Protein AF-A0A1F9SG06-F1 (afdb_monomer_lite)

Radius of gyration: 16.14 Å; chains: 1; bounding box: 37×24×48 Å

Sequence (96 aa):
MFWVPAALFVLLGLGACAPATRRAFWAASAAMAVVSVVMEYLFLKFDVWFFSEKIDRLLGLWIGSAPVEEFVFWFGATPFCLAVYLSYRRLFKKNA

Structure (mmCIF, N/CA/C/O backbone):
data_AF-A0A1F9SG06-F1
#
_entry.id   AF-A0A1F9SG06-F1
#
loop_
_atom_site.group_PDB
_atom_site.id
_atom_site.type_symbol
_atom_site.label_atom_id
_atom_site.label_alt_id
_atom_site.label_comp_id
_atom_site.label_asym_id
_atom_site.label_entity_id
_atom_site.label_seq_id
_atom_site.pdbx_PDB_ins_code
_atom_site.Cartn_x
_atom_site.Cartn_y
_atom_site.Cartn_z
_atom_site.occupancy
_atom_site.B_iso_or_equiv
_atom_site.auth_seq_id
_atom_site.auth_comp_id
_atom_site.auth_asym_id
_atom_site.auth_atom_id
_atom_site.pdbx_PDB_model_num
ATOM 1 N N . MET A 1 1 ? 1.135 -11.553 -3.239 1.00 65.56 1 MET A N 1
ATOM 2 C CA . MET A 1 1 ? -0.231 -11.048 -3.520 1.00 65.56 1 MET A CA 1
ATOM 3 C C . MET A 1 1 ? -0.821 -10.352 -2.287 1.00 65.56 1 MET A C 1
ATOM 5 O O . MET A 1 1 ? -1.623 -10.943 -1.575 1.00 65.56 1 MET A O 1
ATOM 9 N N . PHE A 1 2 ? -0.438 -9.100 -2.011 1.00 75.62 2 PHE A N 1
ATOM 10 C CA . PHE A 1 2 ? -0.995 -8.329 -0.879 1.00 75.62 2 PHE A CA 1
ATOM 11 C C . PHE A 1 2 ? -2.447 -7.881 -1.113 1.00 75.62 2 PHE A C 1
ATOM 13 O O . PHE A 1 2 ? -3.219 -7.699 -0.176 1.00 75.62 2 PHE A O 1
ATOM 20 N N . TRP A 1 3 ? -2.826 -7.755 -2.383 1.00 80.31 3 TRP A N 1
ATOM 21 C CA . TRP A 1 3 ? -4.124 -7.264 -2.827 1.00 80.31 3 TRP A CA 1
ATOM 22 C C . TRP A 1 3 ? -5.309 -8.121 -2.390 1.00 80.31 3 TRP A C 1
ATOM 24 O O . TRP A 1 3 ? -6.309 -7.576 -1.942 1.00 80.31 3 TRP A O 1
ATOM 34 N N . VAL A 1 4 ? -5.203 -9.449 -2.483 1.00 86.44 4 VAL A N 1
ATOM 35 C CA . VAL A 1 4 ? -6.313 -10.364 -2.165 1.00 86.44 4 VAL A CA 1
ATOM 36 C C . VAL A 1 4 ? -6.750 -10.248 -0.697 1.00 86.44 4 VAL A C 1
ATOM 38 O O . VAL A 1 4 ? -7.918 -9.940 -0.452 1.00 86.44 4 VAL A O 1
ATOM 41 N N . PRO A 1 5 ? -5.860 -10.422 0.301 1.00 85.12 5 PRO A N 1
ATOM 42 C CA . PRO A 1 5 ? -6.264 -10.282 1.698 1.00 85.12 5 PRO A CA 1
ATOM 43 C C . PRO A 1 5 ? -6.652 -8.840 2.062 1.00 85.12 5 PRO A C 1
ATOM 45 O O . PRO A 1 5 ? -7.582 -8.647 2.847 1.00 85.12 5 PRO A O 1
ATOM 48 N N . ALA A 1 6 ? -6.007 -7.826 1.470 1.00 87.62 6 ALA A N 1
ATOM 49 C CA . ALA A 1 6 ? -6.402 -6.429 1.660 1.00 87.62 6 ALA A CA 1
ATOM 50 C C . ALA A 1 6 ? -7.832 -6.165 1.158 1.00 87.62 6 ALA A C 1
ATOM 52 O O . ALA A 1 6 ? -8.645 -5.596 1.887 1.00 87.62 6 ALA A O 1
ATOM 53 N N . ALA A 1 7 ? -8.162 -6.616 -0.055 1.00 87.62 7 ALA A N 1
ATOM 54 C CA . ALA A 1 7 ? -9.475 -6.432 -0.664 1.00 87.62 7 ALA A CA 1
ATOM 55 C C . ALA A 1 7 ? -10.575 -7.135 0.140 1.00 87.62 7 ALA A C 1
ATOM 57 O O . ALA A 1 7 ? -11.608 -6.529 0.421 1.00 87.62 7 ALA A O 1
ATOM 58 N N . LEU A 1 8 ? -10.334 -8.372 0.587 1.00 89.00 8 LEU A N 1
ATOM 59 C CA . LEU A 1 8 ? -11.278 -9.100 1.439 1.00 89.00 8 LEU A CA 1
ATOM 60 C C . LEU A 1 8 ? -11.568 -8.346 2.742 1.00 89.00 8 LEU A C 1
ATOM 62 O O . LEU A 1 8 ? -12.731 -8.204 3.124 1.00 89.00 8 LEU A O 1
ATOM 66 N N . PHE A 1 9 ? -10.539 -7.805 3.402 1.00 88.00 9 PHE A N 1
ATOM 67 C CA . PHE A 1 9 ? -10.749 -7.002 4.606 1.00 88.00 9 PHE A CA 1
ATOM 68 C C . PHE A 1 9 ? -11.502 -5.700 4.315 1.00 88.00 9 PHE A C 1
ATOM 70 O O . PHE A 1 9 ? -12.388 -5.321 5.081 1.00 88.00 9 PHE A O 1
ATOM 77 N N . VAL A 1 10 ? -11.178 -5.010 3.221 1.00 87.81 10 VAL A N 1
ATOM 78 C CA . VAL A 1 10 ? -11.871 -3.776 2.831 1.00 87.81 10 VAL A CA 1
ATOM 79 C C . VAL A 1 10 ? -13.360 -4.037 2.593 1.00 87.81 10 VAL A C 1
ATOM 81 O O . VAL A 1 10 ? -14.192 -3.269 3.076 1.00 87.81 10 VAL A O 1
ATOM 84 N N . LEU A 1 11 ? -13.701 -5.131 1.910 1.00 89.12 11 LEU A N 1
ATOM 85 C CA . LEU A 1 11 ? -15.084 -5.474 1.575 1.00 89.12 11 LEU A CA 1
ATOM 86 C C . LEU A 1 11 ? -15.889 -5.955 2.790 1.00 89.12 11 LEU A C 1
ATOM 88 O O . LEU A 1 11 ? -17.044 -5.568 2.947 1.00 89.12 11 LEU A O 1
ATOM 92 N N . LEU A 1 12 ? -15.292 -6.783 3.653 1.00 89.19 12 LEU A N 1
ATOM 93 C C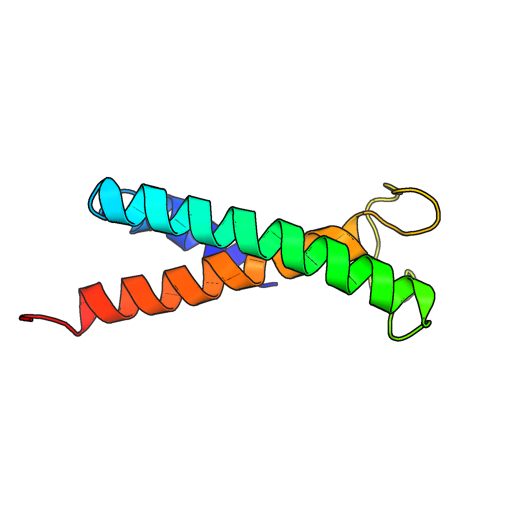A . LEU A 1 12 ? -16.027 -7.487 4.713 1.00 89.19 12 LEU A CA 1
ATOM 94 C C . LEU A 1 12 ? -15.813 -6.896 6.113 1.00 89.19 12 LEU A C 1
ATOM 96 O O . LEU A 1 12 ? -16.693 -6.974 6.968 1.00 89.19 12 LEU A O 1
ATOM 100 N N . GLY A 1 13 ? -14.638 -6.323 6.375 1.00 84.75 13 GLY A N 1
ATOM 101 C CA . GLY A 1 13 ? -14.204 -5.908 7.712 1.00 84.75 13 GLY A CA 1
ATOM 102 C C . GLY A 1 13 ? -14.254 -4.401 7.943 1.00 84.75 13 GLY A C 1
ATOM 103 O O . GLY A 1 13 ? -14.722 -3.947 8.992 1.00 84.75 13 GLY A O 1
ATOM 104 N N . LEU A 1 14 ? -13.808 -3.610 6.962 1.00 88.00 14 LEU A N 1
ATOM 105 C CA . LEU A 1 14 ? -13.643 -2.162 7.116 1.00 88.00 14 LEU A CA 1
ATOM 106 C C . LEU A 1 14 ? -14.978 -1.447 7.361 1.00 88.00 14 LEU A C 1
ATOM 108 O O . LEU A 1 14 ? -15.026 -0.473 8.114 1.00 88.00 14 LEU A O 1
ATOM 112 N N . GLY A 1 15 ? -16.073 -1.949 6.781 1.00 87.06 15 GLY A N 1
ATOM 113 C CA . GLY A 1 15 ? -17.424 -1.414 6.970 1.00 87.06 15 GLY A CA 1
ATOM 114 C C . GLY A 1 15 ? -17.873 -1.381 8.433 1.00 87.06 15 GLY A C 1
ATOM 115 O O . GLY A 1 15 ? -18.600 -0.470 8.824 1.00 87.06 15 GLY A O 1
ATOM 116 N N . ALA A 1 16 ? -17.371 -2.307 9.250 1.00 86.94 16 ALA A N 1
ATOM 117 C CA . ALA A 1 16 ? -17.712 -2.423 10.659 1.00 86.94 16 ALA A CA 1
ATOM 118 C C . ALA A 1 16 ? -16.769 -1.630 11.593 1.00 86.94 16 ALA A C 1
ATOM 120 O O . ALA A 1 16 ? -16.867 -1.760 12.813 1.00 86.94 16 ALA A O 1
ATOM 121 N N . CYS A 1 17 ? -15.858 -0.819 11.045 1.00 87.62 17 CYS A N 1
ATOM 122 C CA . CYS A 1 17 ? -15.063 0.152 11.796 1.00 87.62 17 CYS A CA 1
ATOM 123 C C . CYS A 1 17 ? -15.765 1.518 11.874 1.00 87.62 17 CYS A C 1
ATOM 125 O O . CYS A 1 17 ? -16.535 1.900 10.990 1.00 87.62 17 CYS A O 1
ATOM 127 N N . ALA A 1 18 ? -15.437 2.304 12.905 1.00 90.88 18 ALA A N 1
ATOM 128 C CA . ALA A 1 18 ? -15.943 3.667 13.051 1.00 90.88 18 ALA A CA 1
ATOM 129 C C . ALA A 1 18 ? -15.568 4.553 11.839 1.00 90.88 18 ALA A C 1
ATOM 131 O O . ALA A 1 18 ? -14.484 4.386 11.266 1.00 90.88 18 ALA A O 1
ATOM 132 N N . PRO A 1 19 ? -16.400 5.547 11.461 1.00 92.19 19 PRO A N 1
ATOM 133 C CA . PRO A 1 19 ? -16.135 6.412 10.309 1.00 92.19 19 PRO A CA 1
ATOM 134 C C . PRO A 1 19 ? -14.761 7.092 10.337 1.00 92.19 19 PRO A C 1
ATOM 136 O O . PRO A 1 19 ? -14.103 7.157 9.302 1.00 92.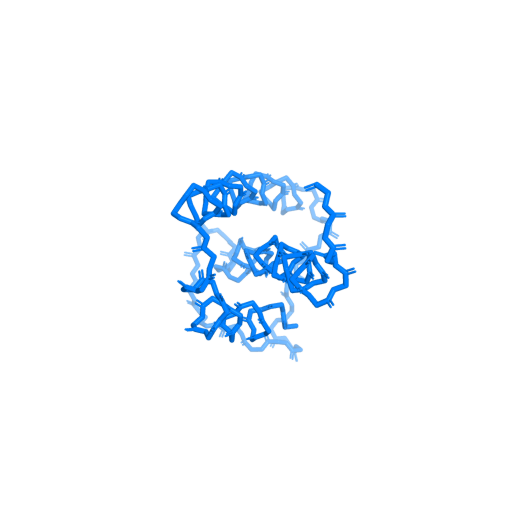19 19 PRO A O 1
ATOM 139 N N . ALA A 1 20 ? -14.304 7.544 11.510 1.00 93.44 20 ALA A N 1
ATOM 140 C CA . ALA A 1 20 ? -12.985 8.157 11.676 1.00 93.44 20 ALA A CA 1
ATOM 141 C C . ALA A 1 20 ? -11.845 7.181 11.334 1.00 93.44 20 ALA A C 1
ATOM 143 O O . ALA A 1 20 ? -10.931 7.535 10.593 1.00 93.44 20 ALA A O 1
ATOM 144 N N . THR A 1 21 ? -11.936 5.927 11.791 1.00 93.12 21 THR A N 1
ATOM 145 C CA . THR A 1 21 ? -10.956 4.875 11.481 1.00 93.12 21 THR A CA 1
ATOM 146 C C . THR A 1 21 ? -10.930 4.548 9.992 1.00 93.12 21 THR A C 1
ATOM 148 O O . THR A 1 21 ? -9.852 4.392 9.429 1.00 93.12 21 THR A O 1
ATOM 151 N N . ARG A 1 22 ? -12.094 4.500 9.329 1.00 93.69 22 ARG A N 1
ATOM 152 C CA . ARG A 1 22 ? -12.167 4.269 7.875 1.00 93.69 22 ARG A CA 1
ATOM 153 C C . ARG A 1 22 ? -11.492 5.391 7.087 1.00 93.69 22 ARG A C 1
ATOM 155 O O . ARG A 1 22 ? -10.740 5.115 6.160 1.00 93.69 22 ARG A O 1
ATOM 162 N N . ARG A 1 23 ? -11.715 6.652 7.475 1.00 94.75 23 ARG A N 1
ATOM 163 C CA . ARG A 1 23 ? -11.038 7.804 6.854 1.00 94.75 23 ARG A CA 1
ATOM 164 C C . ARG A 1 23 ? -9.526 7.738 7.059 1.00 94.75 23 ARG A C 1
ATOM 166 O O . ARG A 1 23 ? -8.788 7.903 6.097 1.00 94.75 23 ARG A O 1
ATOM 173 N N . ALA A 1 24 ? -9.075 7.442 8.280 1.00 95.19 24 ALA A N 1
ATOM 174 C CA . ALA A 1 24 ? -7.652 7.299 8.586 1.00 95.19 24 ALA A CA 1
ATOM 175 C C . ALA A 1 24 ? -6.996 6.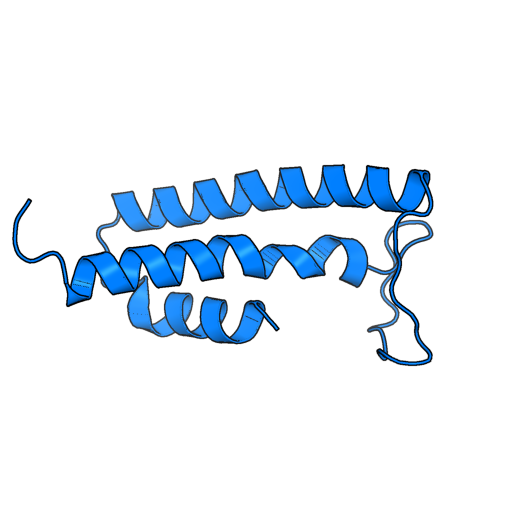150 7.799 1.00 95.19 24 ALA A C 1
ATOM 177 O O . ALA A 1 24 ? -5.894 6.317 7.289 1.00 95.19 24 ALA A O 1
ATOM 178 N N . PHE A 1 25 ? -7.690 5.017 7.644 1.00 95.44 25 PHE A N 1
ATOM 179 C CA . PHE A 1 25 ? -7.234 3.884 6.835 1.00 95.44 25 PHE A CA 1
ATOM 180 C C . PHE A 1 25 ? -6.973 4.290 5.379 1.00 95.44 25 PHE A C 1
ATOM 182 O O . PHE A 1 25 ? -5.898 4.017 4.841 1.00 95.44 25 PHE A O 1
ATOM 189 N N . TRP A 1 26 ? -7.937 4.970 4.751 1.00 95.69 26 TRP A N 1
ATOM 190 C CA . TRP A 1 26 ? -7.801 5.413 3.364 1.00 95.69 26 TRP A CA 1
ATOM 191 C C . TRP A 1 26 ? -6.754 6.512 3.207 1.00 95.69 26 TRP A C 1
ATOM 193 O O . TRP A 1 26 ? -5.966 6.455 2.269 1.00 95.69 26 TRP A O 1
ATOM 203 N N . ALA A 1 27 ? -6.687 7.461 4.144 1.00 96.75 27 ALA A N 1
ATOM 204 C CA . ALA A 1 27 ? -5.673 8.511 4.136 1.00 96.75 27 ALA A CA 1
ATOM 205 C C . ALA A 1 27 ? -4.252 7.933 4.242 1.00 96.75 27 ALA A C 1
ATOM 207 O O . ALA A 1 27 ? -3.384 8.293 3.452 1.00 96.75 27 ALA A O 1
ATOM 208 N N . ALA A 1 28 ? -4.026 6.994 5.167 1.00 96.12 28 ALA A N 1
ATOM 209 C CA . ALA A 1 28 ? -2.738 6.323 5.315 1.00 96.12 28 ALA A CA 1
ATOM 210 C C . ALA A 1 28 ? -2.376 5.497 4.071 1.00 96.12 28 ALA A C 1
ATOM 212 O O . ALA A 1 28 ? -1.242 5.557 3.606 1.00 96.12 28 ALA A O 1
ATOM 213 N N . SER A 1 29 ? -3.343 4.771 3.501 1.00 95.56 29 SER A N 1
ATOM 214 C CA . SER A 1 29 ? -3.126 3.989 2.276 1.00 95.56 29 SER A CA 1
ATOM 215 C C . SER A 1 29 ? -2.781 4.887 1.084 1.00 95.56 29 SER A C 1
ATOM 217 O O . SER A 1 29 ? -1.846 4.585 0.351 1.00 95.56 29 SER A O 1
ATOM 219 N N . ALA A 1 30 ? -3.474 6.018 0.921 1.00 95.62 30 ALA A N 1
ATOM 220 C CA . ALA A 1 30 ? -3.196 6.984 -0.140 1.00 95.62 30 ALA A CA 1
ATOM 221 C C . ALA A 1 30 ? -1.820 7.648 0.029 1.00 95.62 30 ALA A C 1
ATOM 223 O O . ALA A 1 30 ? -1.061 7.737 -0.933 1.00 95.62 30 ALA A O 1
ATOM 224 N N . ALA A 1 31 ? -1.469 8.064 1.250 1.00 96.50 31 ALA A N 1
ATOM 225 C CA . ALA A 1 31 ? -0.156 8.636 1.538 1.00 96.50 31 ALA A CA 1
ATOM 226 C C . ALA A 1 31 ? 0.970 7.641 1.217 1.00 96.50 31 ALA A C 1
ATOM 228 O O . ALA A 1 31 ? 1.939 7.995 0.549 1.00 96.50 31 ALA A O 1
ATOM 229 N N . MET A 1 32 ? 0.815 6.380 1.628 1.00 96.38 32 MET A N 1
ATOM 230 C CA . MET A 1 32 ? 1.805 5.343 1.344 1.00 96.38 32 MET A CA 1
ATOM 231 C C . MET A 1 32 ? 1.873 4.958 -0.132 1.00 96.38 32 MET A C 1
ATOM 233 O O . MET A 1 32 ? 2.960 4.638 -0.596 1.00 96.38 32 MET A O 1
ATOM 237 N N . ALA A 1 33 ? 0.768 5.035 -0.879 1.00 93.81 33 ALA A N 1
ATOM 238 C CA . ALA A 1 33 ? 0.787 4.826 -2.325 1.00 93.81 33 ALA A CA 1
ATOM 239 C C . ALA A 1 33 ? 1.630 5.896 -3.041 1.00 93.81 33 ALA A C 1
ATOM 241 O O . ALA A 1 33 ? 2.411 5.578 -3.932 1.00 93.81 33 ALA A O 1
ATOM 242 N N . VAL A 1 34 ? 1.544 7.164 -2.616 1.00 94.81 34 VAL A N 1
ATOM 243 C CA . VAL A 1 34 ? 2.419 8.224 -3.150 1.00 94.81 34 VAL A CA 1
ATOM 244 C C . VAL A 1 34 ? 3.882 7.922 -2.826 1.00 94.81 34 VAL A C 1
ATOM 246 O O . VAL A 1 34 ? 4.733 7.989 -3.710 1.00 94.81 34 VAL A O 1
ATOM 249 N N . VAL A 1 35 ? 4.174 7.541 -1.578 1.00 95.44 35 VAL A N 1
ATOM 250 C CA . VAL A 1 35 ? 5.534 7.163 -1.164 1.00 95.44 35 VAL A CA 1
ATOM 251 C C . VAL A 1 35 ? 6.049 5.979 -1.983 1.00 95.44 35 VAL A C 1
ATOM 253 O O . VAL A 1 35 ? 7.187 6.024 -2.442 1.00 95.44 35 VAL A O 1
ATOM 256 N N . SER A 1 36 ? 5.231 4.948 -2.211 1.00 93.19 36 SER A N 1
ATOM 257 C CA . SER A 1 36 ? 5.650 3.777 -2.982 1.00 93.19 36 SER A CA 1
ATOM 258 C C . SER A 1 36 ? 5.924 4.122 -4.443 1.00 93.19 36 SER A C 1
ATOM 260 O O . SER A 1 36 ? 6.919 3.653 -4.971 1.00 93.19 36 SER A O 1
ATOM 262 N N . VAL A 1 37 ? 5.126 4.993 -5.075 1.00 92.50 37 VAL A N 1
ATOM 263 C CA . VAL A 1 37 ? 5.409 5.471 -6.444 1.00 92.50 37 VAL A CA 1
ATOM 264 C C . VAL A 1 37 ? 6.742 6.217 -6.510 1.00 92.50 37 VAL A C 1
ATOM 266 O O . VAL A 1 37 ? 7.524 5.997 -7.432 1.00 92.50 37 VAL A O 1
ATOM 269 N N . VAL A 1 38 ? 7.021 7.093 -5.540 1.00 93.00 38 VAL A N 1
ATOM 270 C CA . VAL A 1 38 ? 8.293 7.836 -5.493 1.00 93.00 38 VAL A CA 1
ATOM 271 C C . VAL A 1 38 ? 9.474 6.885 -5.300 1.00 93.00 38 VAL A C 1
ATOM 273 O O . VAL A 1 38 ? 10.485 7.022 -5.984 1.00 93.00 38 VAL A O 1
ATOM 276 N N . MET A 1 39 ? 9.344 5.915 -4.393 1.00 93.62 39 MET A N 1
ATOM 277 C CA . MET A 1 39 ? 10.362 4.886 -4.168 1.00 93.62 39 MET A CA 1
ATOM 278 C C . MET A 1 39 ? 10.601 4.049 -5.424 1.00 93.62 39 MET A C 1
ATOM 280 O O . MET A 1 39 ? 11.752 3.846 -5.799 1.00 93.62 39 MET A O 1
ATOM 284 N N . GLU A 1 40 ? 9.535 3.637 -6.105 1.00 91.19 40 GLU A N 1
ATOM 285 C CA . GLU A 1 40 ? 9.631 2.846 -7.329 1.00 91.19 40 GLU A CA 1
ATOM 286 C C . GLU A 1 40 ? 10.341 3.615 -8.443 1.00 91.19 40 GLU A C 1
ATOM 288 O O . GLU A 1 40 ? 11.253 3.107 -9.087 1.00 91.19 40 GLU A O 1
ATOM 293 N N . TYR A 1 41 ? 10.014 4.898 -8.607 1.00 90.00 41 TYR A N 1
ATOM 294 C CA . TYR A 1 41 ? 10.713 5.754 -9.560 1.00 90.00 41 TYR A CA 1
ATOM 295 C C . TYR A 1 41 ? 12.225 5.821 -9.286 1.00 90.00 41 TYR A C 1
ATOM 297 O O . TYR A 1 41 ? 13.033 5.801 -10.218 1.00 90.00 41 TYR A O 1
ATOM 305 N N . LEU A 1 42 ? 12.628 5.883 -8.012 1.00 91.94 42 LEU A N 1
ATOM 306 C CA . LEU A 1 42 ? 14.042 5.835 -7.638 1.00 91.94 42 LEU A CA 1
ATOM 307 C C . LEU A 1 42 ? 14.654 4.462 -7.934 1.00 91.94 42 LEU A C 1
ATOM 309 O O . LEU A 1 42 ? 15.768 4.400 -8.448 1.00 91.94 42 LEU A O 1
ATOM 313 N N . PHE A 1 43 ? 13.944 3.377 -7.646 1.00 91.50 43 PHE A N 1
ATOM 314 C CA . PHE A 1 43 ? 14.429 2.018 -7.880 1.00 91.50 43 PHE A CA 1
ATOM 315 C C . PHE A 1 43 ? 14.648 1.717 -9.358 1.00 91.50 43 PHE A C 1
ATOM 317 O O . PHE A 1 43 ? 15.717 1.220 -9.706 1.00 91.50 43 PHE A O 1
ATOM 324 N N . LEU A 1 44 ? 13.717 2.123 -10.220 1.00 89.25 44 LEU A N 1
ATOM 325 C CA . LEU A 1 44 ? 13.874 2.026 -11.669 1.00 89.25 44 LEU A CA 1
ATOM 326 C C . LEU A 1 44 ? 15.047 2.882 -12.166 1.00 89.25 44 LEU A C 1
ATOM 328 O O . LEU A 1 44 ? 15.810 2.458 -13.029 1.00 89.25 44 LEU A O 1
ATOM 332 N N . LYS A 1 45 ? 15.242 4.080 -11.596 1.00 90.00 45 LYS A N 1
ATOM 333 C CA . LYS A 1 45 ? 16.364 4.961 -11.962 1.00 90.00 45 LYS A CA 1
ATOM 334 C C . LYS A 1 45 ? 17.733 4.364 -11.617 1.00 90.00 45 LYS A C 1
ATOM 336 O O . LYS A 1 45 ? 18.700 4.637 -12.326 1.00 90.00 45 LYS A O 1
ATOM 341 N N . PHE A 1 46 ? 17.829 3.618 -10.521 1.00 93.44 46 PHE A N 1
ATOM 342 C CA . PHE A 1 46 ? 19.074 3.003 -10.052 1.00 93.44 46 PHE A CA 1
ATOM 343 C C . PHE A 1 46 ? 19.192 1.515 -10.409 1.00 93.44 46 PHE A C 1
ATOM 345 O O . PHE A 1 46 ? 20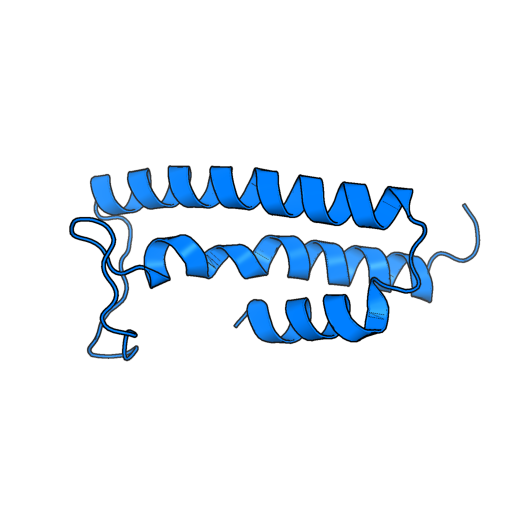.120 0.870 -9.929 1.00 93.44 46 PHE A O 1
ATOM 352 N N . ASP A 1 47 ? 18.280 0.993 -11.236 1.00 89.31 47 ASP A N 1
ATOM 353 C CA . ASP A 1 47 ? 18.231 -0.411 -11.666 1.00 89.31 47 ASP A CA 1
ATOM 354 C C . ASP A 1 47 ? 18.299 -1.400 -10.482 1.00 89.31 47 ASP A C 1
ATOM 356 O O . ASP A 1 47 ? 19.035 -2.385 -10.481 1.00 89.31 47 ASP A O 1
ATOM 360 N N . VAL A 1 48 ? 17.566 -1.079 -9.408 1.00 90.94 48 VAL A N 1
ATOM 361 C CA . VAL A 1 48 ? 17.567 -1.867 -8.163 1.00 90.94 48 VAL A CA 1
ATOM 362 C C . VAL A 1 48 ? 16.786 -3.166 -8.341 1.00 90.94 48 VAL A C 1
ATOM 364 O O . VAL A 1 48 ? 17.197 -4.210 -7.831 1.00 90.94 48 VAL A O 1
ATOM 367 N N . TRP A 1 49 ? 15.644 -3.098 -9.027 1.00 87.12 49 TRP A N 1
ATOM 368 C CA . TRP A 1 49 ? 14.805 -4.245 -9.366 1.00 87.12 49 TRP A CA 1
ATOM 369 C C . TRP A 1 49 ? 13.833 -3.886 -10.503 1.00 87.12 49 TRP A C 1
ATOM 371 O O . TRP A 1 49 ? 13.612 -2.705 -10.771 1.00 87.12 49 TRP A O 1
ATOM 381 N N . PHE A 1 50 ? 13.278 -4.911 -11.156 1.00 84.75 50 PHE A N 1
ATOM 382 C CA . PHE A 1 50 ? 12.212 -4.815 -12.158 1.00 84.75 50 PHE A CA 1
ATOM 383 C C . PHE A 1 50 ? 11.515 -6.180 -12.322 1.00 84.75 50 PHE A C 1
ATOM 385 O O . PHE A 1 50 ? 12.086 -7.232 -12.003 1.00 84.75 50 PHE A O 1
ATOM 392 N N . PHE A 1 51 ? 10.296 -6.190 -12.853 1.00 86.00 51 PHE A N 1
ATOM 393 C CA . PHE A 1 51 ? 9.545 -7.392 -13.201 1.00 86.00 51 PHE A CA 1
ATOM 394 C C . PHE A 1 51 ? 10.076 -8.056 -14.472 1.00 86.00 51 PHE A C 1
ATOM 396 O O . PHE A 1 51 ? 10.334 -7.420 -15.494 1.00 86.00 51 PHE A O 1
ATOM 403 N N . SER A 1 52 ? 10.173 -9.387 -14.443 1.00 83.31 52 SER A N 1
ATOM 404 C CA . SER A 1 52 ? 10.555 -10.175 -15.613 1.00 83.31 52 SER A CA 1
ATOM 405 C C . SER A 1 52 ? 9.332 -10.765 -16.303 1.00 83.31 52 SER A C 1
ATOM 407 O O . SER A 1 52 ? 8.714 -11.678 -15.762 1.00 83.31 52 SER A O 1
ATOM 409 N N . GLU A 1 53 ? 9.063 -10.370 -17.552 1.00 82.25 53 GLU A N 1
ATOM 410 C CA . GLU A 1 53 ? 7.997 -10.983 -18.370 1.00 82.25 53 GLU A CA 1
ATOM 411 C C . GLU A 1 53 ? 8.180 -12.491 -18.611 1.00 82.25 53 GLU A C 1
ATOM 413 O O . GLU A 1 53 ? 7.234 -13.193 -18.966 1.00 82.25 53 GLU A O 1
ATOM 418 N N . LYS A 1 54 ? 9.397 -13.017 -18.410 1.00 85.00 54 LYS A N 1
ATOM 419 C CA . LYS A 1 54 ? 9.666 -14.459 -18.505 1.00 85.00 54 LYS A CA 1
ATOM 420 C C . LYS A 1 54 ? 9.036 -15.249 -17.360 1.00 85.00 54 LYS A C 1
ATOM 422 O O . LYS A 1 54 ? 8.784 -16.440 -17.523 1.00 85.00 54 LYS A O 1
ATOM 427 N N . ILE A 1 55 ? 8.861 -14.608 -16.208 1.00 84.19 55 ILE A N 1
ATOM 428 C CA . ILE A 1 55 ? 8.383 -15.229 -14.970 1.00 84.19 55 ILE A CA 1
ATOM 429 C C . ILE A 1 55 ? 6.951 -14.768 -14.697 1.00 84.19 55 ILE A C 1
ATOM 431 O O . ILE A 1 55 ? 6.071 -15.595 -14.469 1.00 84.19 55 ILE A O 1
ATOM 435 N N . ASP A 1 56 ? 6.713 -13.462 -14.798 1.00 81.25 56 ASP A N 1
ATOM 436 C CA . ASP A 1 56 ? 5.446 -12.819 -14.486 1.00 81.25 56 ASP A CA 1
ATOM 437 C C . ASP A 1 56 ? 4.870 -12.174 -15.744 1.00 81.25 56 ASP A C 1
ATOM 439 O O . ASP A 1 56 ? 5.406 -11.207 -16.280 1.00 81.25 56 ASP A O 1
ATOM 443 N N . ARG A 1 57 ? 3.749 -12.705 -16.237 1.00 87.12 57 ARG A N 1
ATOM 444 C CA . ARG A 1 57 ? 3.076 -12.131 -17.403 1.00 87.12 57 ARG A CA 1
ATOM 445 C C . ARG A 1 57 ? 2.423 -10.799 -17.022 1.00 87.12 57 ARG A C 1
ATOM 447 O O . ARG A 1 57 ? 1.441 -10.788 -16.281 1.00 87.12 57 ARG A O 1
ATOM 454 N N . LEU A 1 58 ? 2.951 -9.708 -17.567 1.00 88.81 58 LEU A N 1
ATOM 455 C CA . LEU A 1 58 ? 2.457 -8.350 -17.346 1.00 88.81 58 LEU A CA 1
ATOM 456 C C . LEU A 1 58 ? 1.196 -8.061 -18.178 1.00 88.81 58 LEU A C 1
ATOM 458 O O . LEU A 1 58 ? 0.920 -8.721 -19.185 1.00 88.81 58 LEU A O 1
ATOM 462 N N . LEU A 1 59 ? 0.428 -7.054 -17.767 1.00 88.81 59 LEU A N 1
ATOM 463 C CA . LEU A 1 59 ? -0.806 -6.603 -18.417 1.00 88.81 59 LEU A CA 1
ATOM 464 C C . LEU A 1 59 ? -0.546 -5.847 -19.728 1.00 88.81 59 LEU A C 1
ATOM 466 O O . LEU A 1 59 ? -1.491 -5.571 -20.465 1.00 88.81 59 LEU A O 1
ATOM 470 N N . GLY A 1 60 ? 0.710 -5.496 -20.021 1.00 89.19 60 GLY A N 1
ATOM 471 C CA . GLY A 1 60 ? 1.087 -4.726 -21.209 1.00 89.19 60 GLY A CA 1
ATOM 472 C C . GLY A 1 60 ? 0.706 -3.243 -21.133 1.00 89.19 60 GLY A C 1
ATOM 473 O O . GLY A 1 60 ? 0.680 -2.566 -22.159 1.00 89.19 60 GLY A O 1
ATOM 474 N N . LEU A 1 61 ? 0.400 -2.733 -19.936 1.00 90.38 61 LEU A N 1
ATOM 475 C CA . LEU A 1 61 ? 0.176 -1.312 -19.677 1.00 90.38 61 LEU A CA 1
ATOM 476 C C . LEU A 1 61 ? 1.473 -0.678 -19.173 1.00 90.38 61 LEU A C 1
ATOM 478 O O . LEU A 1 61 ? 2.097 -1.199 -18.253 1.00 90.38 61 LEU A O 1
ATOM 482 N N . TRP A 1 62 ? 1.853 0.461 -19.748 1.00 88.69 62 TRP A N 1
ATOM 483 C CA . TRP A 1 62 ? 3.146 1.100 -19.497 1.00 88.69 62 TRP A CA 1
ATOM 484 C C . TRP A 1 62 ? 2.974 2.545 -19.025 1.00 88.69 62 TRP A C 1
ATOM 486 O O . TRP A 1 62 ? 2.155 3.293 -19.563 1.00 88.69 62 TRP A O 1
ATOM 496 N N . ILE A 1 63 ? 3.775 2.945 -18.037 1.00 86.38 63 ILE A N 1
ATOM 497 C CA . ILE A 1 63 ? 3.943 4.331 -17.592 1.00 86.38 63 ILE A CA 1
ATOM 498 C C . ILE A 1 63 ? 5.371 4.747 -17.955 1.00 86.38 63 ILE A C 1
ATOM 500 O O . ILE A 1 63 ? 6.341 4.379 -17.293 1.00 86.38 63 ILE A O 1
ATOM 504 N N . GLY A 1 64 ? 5.508 5.509 -19.042 1.00 85.94 64 GLY A N 1
ATOM 505 C CA . GLY A 1 64 ? 6.822 5.822 -19.601 1.00 85.94 64 GLY A CA 1
ATOM 506 C C . GLY A 1 64 ? 7.504 4.557 -20.127 1.00 85.94 64 GLY A C 1
ATOM 507 O O . GLY A 1 64 ? 6.967 3.894 -21.008 1.00 85.94 64 GLY A O 1
ATOM 508 N N . SER A 1 65 ? 8.682 4.234 -19.593 1.00 85.00 65 SER A N 1
ATOM 509 C CA . SER A 1 65 ? 9.471 3.054 -19.973 1.00 85.00 65 SER A CA 1
ATOM 510 C C . SER A 1 65 ? 9.285 1.849 -19.047 1.00 85.00 65 SER A C 1
ATOM 512 O O . SER A 1 65 ? 9.972 0.851 -19.235 1.00 85.00 65 SER A O 1
ATOM 514 N N . ALA A 1 66 ? 8.417 1.944 -18.036 1.00 87.62 66 ALA A N 1
ATOM 515 C CA . ALA A 1 66 ? 8.223 0.899 -17.036 1.00 87.62 66 ALA A CA 1
ATOM 516 C C . ALA A 1 66 ? 6.774 0.384 -17.038 1.00 87.62 66 ALA A C 1
ATOM 518 O O . ALA A 1 66 ? 5.848 1.166 -17.295 1.00 87.62 66 ALA A O 1
ATOM 519 N N . PRO A 1 67 ? 6.553 -0.914 -16.773 1.00 90.69 67 PRO A N 1
ATOM 520 C CA . PRO A 1 67 ? 5.211 -1.468 -16.710 1.00 90.69 67 PRO A CA 1
ATOM 521 C C . PRO A 1 67 ? 4.446 -0.916 -15.502 1.00 90.69 67 PRO A C 1
ATOM 523 O O . PRO A 1 67 ? 5.030 -0.560 -14.476 1.00 90.69 67 PRO A O 1
ATOM 526 N N . VAL A 1 68 ? 3.120 -0.818 -15.621 1.00 90.50 68 VAL A N 1
ATOM 527 C CA . VAL A 1 68 ? 2.263 -0.241 -14.570 1.00 90.50 68 VAL A CA 1
ATOM 528 C C . VAL A 1 68 ? 2.386 -1.008 -13.252 1.00 90.50 68 VAL A C 1
ATOM 530 O O . VAL A 1 68 ? 2.270 -0.419 -12.176 1.00 90.50 68 VAL A O 1
ATOM 533 N N . GLU A 1 69 ? 2.638 -2.313 -13.340 1.00 89.50 69 GLU A N 1
ATOM 534 C CA . GLU A 1 69 ? 2.765 -3.231 -12.219 1.00 89.50 69 GLU A CA 1
ATOM 535 C C . GLU A 1 69 ? 3.872 -2.826 -11.253 1.00 89.50 69 GLU A C 1
ATOM 537 O O . GLU A 1 69 ? 3.635 -2.938 -10.053 1.00 89.50 69 GLU A O 1
ATOM 542 N N . GLU A 1 70 ? 5.000 -2.284 -11.730 1.00 87.81 70 GLU A N 1
ATOM 543 C CA . GLU A 1 70 ? 6.084 -1.773 -10.868 1.00 87.81 70 GLU A CA 1
ATOM 544 C C . GLU A 1 70 ? 5.524 -0.788 -9.839 1.00 87.81 70 GLU A C 1
ATOM 546 O O . GLU A 1 70 ? 5.757 -0.893 -8.637 1.00 87.81 70 GLU A O 1
ATOM 551 N N . PHE A 1 71 ? 4.679 0.134 -10.302 1.00 88.50 71 PHE A N 1
ATOM 552 C CA . PHE A 1 71 ? 4.154 1.216 -9.477 1.00 88.50 71 PHE A CA 1
ATOM 553 C C . PHE A 1 71 ? 3.051 0.754 -8.527 1.00 88.50 71 PHE A C 1
ATOM 555 O O . PHE A 1 71 ? 2.973 1.221 -7.388 1.00 88.50 71 PHE A O 1
ATOM 562 N N . VAL A 1 72 ? 2.171 -0.142 -8.984 1.00 88.56 72 VAL A N 1
ATOM 563 C CA . VAL A 1 72 ? 0.975 -0.539 -8.221 1.00 88.56 72 VAL A CA 1
ATOM 564 C C . VAL A 1 72 ? 1.188 -1.776 -7.356 1.00 88.56 72 VAL A C 1
ATOM 566 O O . VAL A 1 72 ? 0.366 -2.050 -6.477 1.00 88.56 72 VAL A O 1
ATOM 569 N N . PHE A 1 73 ? 2.270 -2.532 -7.555 1.00 86.00 73 PHE A N 1
ATOM 570 C CA . PHE A 1 73 ? 2.519 -3.781 -6.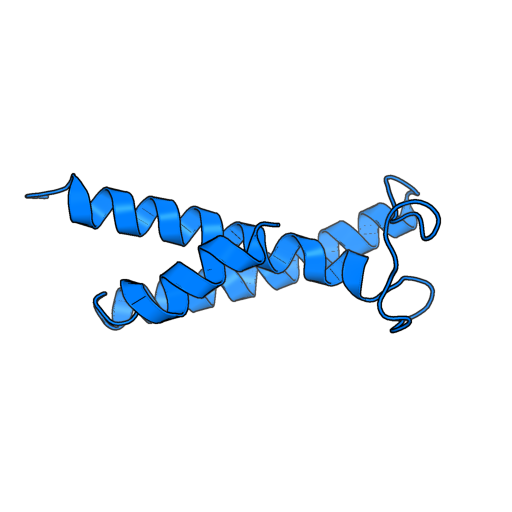834 1.00 86.00 73 PHE A CA 1
ATOM 571 C C . PHE A 1 73 ? 2.425 -3.600 -5.313 1.00 86.00 73 PHE A C 1
ATOM 573 O O . PHE A 1 73 ? 1.755 -4.374 -4.616 1.00 86.00 73 PHE A O 1
ATOM 580 N N . TRP A 1 74 ? 3.013 -2.514 -4.811 1.00 87.94 74 TRP A N 1
ATOM 581 C CA . TRP A 1 74 ? 3.087 -2.203 -3.387 1.00 87.94 74 TRP A CA 1
ATOM 582 C C . TRP A 1 74 ? 1.825 -1.563 -2.804 1.00 87.94 74 TRP A C 1
ATOM 584 O O . TRP A 1 74 ? 1.685 -1.513 -1.581 1.00 87.94 74 TRP A O 1
ATOM 594 N N . PHE A 1 75 ? 0.860 -1.139 -3.625 1.00 90.56 75 PHE A N 1
ATOM 595 C CA . PHE A 1 75 ? -0.344 -0.454 -3.129 1.00 90.56 75 PHE A CA 1
ATOM 596 C C . PHE A 1 75 ? -1.181 -1.344 -2.209 1.00 90.56 75 PHE A C 1
ATOM 598 O O . PHE A 1 75 ? -1.852 -0.841 -1.313 1.00 90.56 75 PHE A O 1
ATOM 605 N N . GLY A 1 76 ? -1.123 -2.667 -2.388 1.00 89.31 76 GLY A N 1
ATOM 606 C CA . GLY A 1 76 ? -1.801 -3.620 -1.513 1.00 89.31 76 GLY A CA 1
ATOM 607 C C . GLY A 1 76 ? -1.139 -3.799 -0.140 1.00 89.31 76 GLY A C 1
ATOM 608 O O . GLY A 1 76 ? -1.798 -4.269 0.787 1.00 89.31 76 GLY A O 1
ATOM 609 N N . ALA A 1 77 ? 0.138 -3.436 0.027 1.00 91.69 77 ALA A N 1
ATOM 610 C CA . ALA A 1 77 ? 0.901 -3.736 1.241 1.00 91.69 77 ALA A CA 1
ATOM 611 C C . ALA A 1 77 ? 0.400 -2.941 2.457 1.00 91.69 77 ALA A C 1
ATOM 613 O O . ALA A 1 77 ? 0.101 -3.518 3.501 1.00 91.69 77 ALA A O 1
ATOM 614 N N . THR A 1 78 ? 0.239 -1.624 2.324 1.00 93.88 78 THR A N 1
ATOM 615 C CA . THR A 1 78 ? -0.286 -0.774 3.404 1.00 93.88 78 THR A CA 1
ATOM 616 C C . THR A 1 78 ? -1.701 -1.159 3.849 1.00 93.88 78 THR A C 1
ATOM 618 O O . THR A 1 78 ? -1.879 -1.404 5.046 1.00 93.88 78 THR A O 1
ATOM 621 N N . PRO A 1 79 ? -2.713 -1.265 2.962 1.00 93.25 79 PRO A N 1
ATOM 622 C CA . PRO A 1 79 ? -4.053 -1.665 3.377 1.00 93.25 79 PRO A CA 1
ATOM 623 C C . PRO A 1 79 ? -4.073 -3.082 3.959 1.00 93.25 79 PRO A C 1
ATOM 625 O O . PRO A 1 79 ? -4.840 -3.326 4.887 1.00 93.25 79 PRO A O 1
ATOM 628 N N . PHE A 1 80 ? -3.203 -3.992 3.505 1.00 92.94 80 PHE A N 1
ATOM 629 C CA . PHE A 1 80 ? -3.032 -5.305 4.129 1.00 92.94 80 PHE A CA 1
ATOM 630 C C . PHE A 1 80 ? -2.511 -5.203 5.572 1.00 92.94 80 PHE A C 1
ATOM 632 O O . PHE A 1 80 ? -3.125 -5.746 6.490 1.00 92.94 80 PHE A O 1
ATOM 639 N N . CYS A 1 81 ? -1.421 -4.472 5.811 1.00 93.69 81 CYS A N 1
ATOM 640 C CA . CYS A 1 81 ? -0.869 -4.302 7.158 1.00 93.69 81 CYS A CA 1
ATOM 641 C C . CYS A 1 81 ? -1.875 -3.631 8.106 1.00 93.69 81 CYS A C 1
ATOM 643 O O . CYS A 1 81 ? -2.054 -4.061 9.249 1.00 93.69 81 CYS A O 1
ATOM 645 N N . LEU A 1 82 ? -2.582 -2.607 7.623 1.00 93.75 82 LEU A N 1
ATOM 646 C CA . LEU A 1 82 ? -3.635 -1.941 8.385 1.00 93.75 82 LEU A CA 1
ATOM 647 C C . LEU A 1 82 ? -4.825 -2.872 8.651 1.00 93.75 82 LEU A C 1
ATOM 649 O O . LEU A 1 82 ? -5.369 -2.855 9.754 1.00 93.75 82 LEU A O 1
ATOM 653 N N . ALA A 1 83 ? -5.206 -3.706 7.684 1.00 91.94 83 ALA A N 1
ATOM 654 C CA . ALA A 1 83 ? -6.243 -4.718 7.849 1.00 91.94 83 ALA A CA 1
ATOM 655 C C . ALA A 1 83 ? -5.900 -5.705 8.967 1.00 91.94 83 ALA A C 1
ATOM 657 O O . ALA A 1 83 ? -6.730 -5.957 9.845 1.00 91.94 83 ALA A O 1
ATOM 658 N N . VAL A 1 84 ? -4.665 -6.214 8.980 1.00 91.06 84 VAL A N 1
ATOM 659 C CA . VAL A 1 84 ? -4.165 -7.102 10.038 1.00 91.06 84 VAL A CA 1
ATOM 660 C C . VAL A 1 84 ? -4.213 -6.395 11.392 1.00 91.06 84 VAL A C 1
ATOM 662 O O . VAL A 1 84 ? -4.774 -6.935 12.346 1.00 91.06 84 VAL A O 1
ATOM 665 N N . TYR A 1 85 ? -3.710 -5.161 11.473 1.00 91.81 85 TYR A N 1
ATOM 666 C CA . TYR A 1 85 ? -3.714 -4.375 12.708 1.00 91.81 85 TYR A CA 1
ATOM 667 C C . TYR A 1 85 ? -5.129 -4.123 13.251 1.00 91.81 85 TYR A C 1
ATOM 669 O O . TYR A 1 85 ? -5.392 -4.318 14.441 1.00 91.81 85 TYR A O 1
ATOM 677 N N . LEU A 1 86 ? -6.062 -3.705 12.393 1.00 91.56 86 LEU A N 1
ATOM 678 C CA . LEU A 1 86 ? -7.443 -3.428 12.789 1.00 91.56 86 LEU A CA 1
ATOM 679 C C . LEU A 1 86 ? -8.195 -4.707 13.168 1.00 91.56 86 LEU A C 1
ATOM 681 O O . LEU A 1 86 ? -8.938 -4.703 14.152 1.00 91.56 86 LEU A O 1
ATOM 685 N N . SER A 1 87 ? -7.966 -5.805 12.443 1.00 88.69 87 SER A N 1
ATOM 686 C CA . SER A 1 87 ? -8.510 -7.126 12.782 1.00 88.69 87 SER A CA 1
ATOM 687 C C . SER A 1 87 ? -8.012 -7.583 14.148 1.00 88.69 87 SER A C 1
ATOM 689 O O . SER A 1 87 ? -8.813 -7.948 15.007 1.00 88.69 87 SER A O 1
ATOM 691 N N . TYR A 1 88 ? -6.703 -7.476 14.388 1.00 89.56 88 TYR A N 1
ATOM 692 C CA . TYR A 1 88 ? -6.090 -7.800 15.672 1.00 89.56 88 TYR A CA 1
ATOM 693 C C . TYR A 1 88 ? -6.691 -6.965 16.806 1.00 89.56 88 TYR A C 1
ATOM 695 O O . TYR A 1 88 ? -7.115 -7.510 17.826 1.00 89.56 88 TYR A O 1
ATOM 703 N N . ARG A 1 89 ? -6.814 -5.645 16.612 1.00 88.38 89 ARG A N 1
ATOM 704 C CA . ARG A 1 89 ? -7.443 -4.762 17.603 1.00 88.38 89 ARG A CA 1
ATOM 705 C C . ARG A 1 89 ? -8.878 -5.161 17.919 1.00 88.38 89 ARG A C 1
ATOM 707 O O . ARG A 1 89 ? -9.276 -5.073 19.073 1.00 88.38 89 ARG A O 1
ATOM 714 N N . ARG A 1 90 ? -9.649 -5.581 16.919 1.00 83.94 90 ARG A N 1
ATOM 715 C CA . ARG A 1 90 ? -11.045 -5.980 17.107 1.00 83.94 90 ARG A CA 1
ATOM 716 C C . ARG A 1 90 ? -11.180 -7.312 17.842 1.00 83.94 90 ARG A C 1
ATOM 718 O O . ARG A 1 90 ? -12.067 -7.441 18.677 1.00 83.94 90 ARG A O 1
ATOM 725 N N . LEU A 1 91 ? -10.336 -8.288 17.510 1.00 86.38 91 LEU A N 1
ATOM 726 C CA . LEU A 1 91 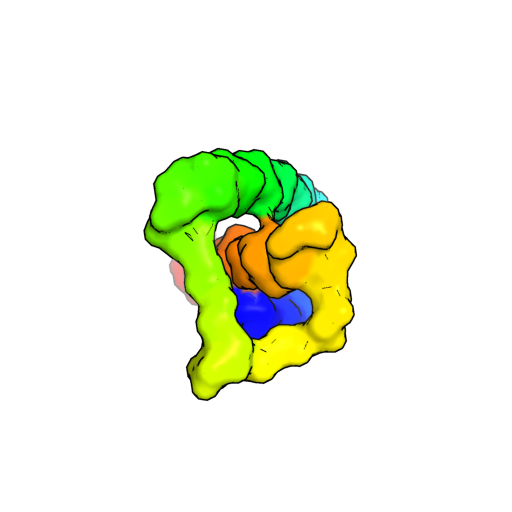? -10.406 -9.637 18.075 1.00 86.38 91 LEU A CA 1
ATOM 727 C C . LEU A 1 91 ? -9.832 -9.706 19.493 1.00 86.38 91 LEU A C 1
ATOM 729 O O . LEU A 1 91 ? -10.397 -10.386 20.344 1.00 86.38 91 LEU A O 1
ATOM 733 N N . PHE A 1 92 ? -8.731 -8.995 19.752 1.00 84.00 92 PHE A N 1
ATOM 734 C CA . PHE A 1 92 ? -7.945 -9.179 20.976 1.00 84.00 92 PHE A CA 1
ATOM 735 C C . PHE A 1 92 ? -7.931 -7.967 21.907 1.00 84.00 92 PHE A C 1
ATOM 737 O O . PHE A 1 92 ? -7.644 -8.121 23.092 1.00 84.00 92 PHE A O 1
ATOM 744 N N . LYS A 1 93 ? -8.281 -6.763 21.435 1.00 66.44 93 LYS A N 1
ATOM 745 C CA . LYS A 1 93 ? -8.405 -5.583 22.304 1.00 66.44 93 LYS A CA 1
ATOM 746 C C . LYS A 1 93 ? -9.861 -5.388 22.736 1.00 66.44 93 LYS A C 1
ATOM 748 O O . LYS A 1 93 ? -10.573 -4.519 22.241 1.00 66.44 93 LYS A O 1
ATOM 753 N N . LYS A 1 94 ? -10.287 -6.197 23.709 1.00 52.72 94 LYS A N 1
ATOM 754 C CA . LYS A 1 94 ? -11.405 -5.863 24.600 1.00 52.72 94 LYS A CA 1
ATOM 755 C C . LYS A 1 94 ? -10.816 -4.953 25.689 1.00 52.72 94 LYS A C 1
ATOM 757 O O . LYS A 1 94 ? -10.019 -5.427 26.487 1.00 52.72 94 LYS A O 1
ATOM 762 N N . ASN A 1 95 ? -11.183 -3.671 25.685 1.00 50.12 95 ASN A N 1
ATOM 763 C CA . ASN A 1 95 ? -10.804 -2.630 26.660 1.00 50.12 95 ASN A CA 1
ATOM 764 C C . ASN A 1 95 ? -9.413 -1.991 26.459 1.00 50.12 95 ASN A C 1
ATOM 766 O O . ASN A 1 95 ? -8.381 -2.528 26.856 1.00 50.12 95 ASN A O 1
ATOM 770 N N . ALA A 1 96 ? -9.410 -0.790 25.885 1.00 42.09 96 ALA A N 1
ATOM 771 C CA . ALA A 1 96 ? -8.512 0.296 26.265 1.00 42.09 96 ALA A CA 1
ATOM 772 C C . ALA A 1 96 ? -9.356 1.570 26.295 1.00 42.09 96 ALA A C 1
ATOM 774 O O . ALA A 1 96 ? -10.132 1.738 25.322 1.00 42.09 96 ALA A O 1
#

pLDDT: mean 87.92, std 8.84, range [42.09, 96.75]

Secondary structure (DSSP, 8-state):
--HHHHHHHHHHTGGGS-HHHHHHHHHHHHHHHHHHHHHHHHHHHTT-----TTTS---S-EETTEEHHHHHGGGGHHHHHHHHHHHHHHHH----

Foldseek 3Di:
DLQPLLVVCVVPPLVPDDPVLNVVLVVQLVVVLVVLQVVLVVCVVVVVDADDCVVDPAPPDDDPPHGPCSSCVCSSVSSSVSSVVVVCCVPPVPDD